Protein AF-J9FZK1-F1 (afdb_monomer)

pLDDT: mean 96.19, std 2.97, range [75.75, 98.38]

Nearest PDB structures (foldseek):
  3e0f-assembly1_A  TM=6.960E-01  e=3.058E-02  Bifidobacterium adolescentis ATCC 15703
  9etk-assembly1_A  TM=8.138E-01  e=1.680E-01  Vibrio cholerae
  7r81-assembly1_e1  TM=6.492E-01  e=4.739E+00  Neurospora crassa
  9e7f-assembly1_AZ  TM=5.570E-01  e=4.427E+00  Pyrobaculum calidifontis JCM 11548

Organism: NCBI:txid749906

Solvent-accessible surface area (backbone atoms only — not comparable to full-atom values): 3601 Å² total; per-residue (Å²): 73,77,34,39,42,35,87,56,52,75,67,54,29,51,52,39,49,51,52,22,59,76,68,75,41,62,61,40,62,50,39,82,53,55,56,85,84,33,73,73,33,35,80,82,32,8,57,80,70,40,76,76,64,68,65,42,58,58,65,68,73,108

Radius of gyration: 12.15 Å; Cα contacts (8 Å, |Δi|>4): 89; chains: 1; bounding box: 26×25×30 Å

Structure (mmCIF, N/CA/C/O backbone):
data_AF-J9FZK1-F1
#
_entry.id   AF-J9FZK1-F1
#
loop_
_atom_site.group_PDB
_atom_site.id
_atom_site.type_symbol
_atom_site.label_atom_id
_atom_site.label_alt_id
_atom_site.label_comp_id
_atom_site.label_asym_id
_atom_site.label_entity_id
_atom_site.label_seq_id
_atom_site.pdbx_PDB_ins_code
_atom_site.Cartn_x
_atom_site.Cartn_y
_atom_site.Cartn_z
_atom_site.occupancy
_atom_site.B_iso_or_equiv
_atom_site.auth_seq_id
_atom_site.auth_comp_id
_atom_site.auth_asym_id
_atom_site.auth_atom_id
_atom_site.pdbx_PDB_model_num
ATOM 1 N N . MET A 1 1 ? -0.247 -1.880 11.812 1.00 96.06 1 MET A N 1
ATOM 2 C CA . MET A 1 1 ? -0.086 -3.180 11.129 1.00 96.06 1 MET A CA 1
ATOM 3 C C . MET A 1 1 ? -0.265 -2.953 9.643 1.00 96.06 1 MET A C 1
ATOM 5 O O . MET A 1 1 ? -1.309 -2.435 9.256 1.00 96.06 1 MET A O 1
ATOM 9 N N . GLU A 1 2 ? 0.725 -3.314 8.830 1.00 96.50 2 GLU A N 1
ATOM 10 C CA . GLU A 1 2 ? 0.624 -3.172 7.377 1.00 96.50 2 GLU A CA 1
ATOM 11 C C . GLU A 1 2 ? -0.301 -4.254 6.808 1.00 96.50 2 GLU A C 1
ATOM 13 O O . GLU A 1 2 ? -0.029 -5.446 6.890 1.00 96.50 2 GLU A O 1
ATOM 18 N N . VAL A 1 3 ? -1.450 -3.829 6.290 1.00 97.69 3 VAL A N 1
ATOM 19 C CA . VAL A 1 3 ? -2.536 -4.715 5.843 1.00 97.69 3 VAL A CA 1
ATOM 20 C C . VAL A 1 3 ? -2.713 -4.672 4.330 1.00 97.69 3 VAL A C 1
ATOM 22 O O . VAL A 1 3 ? -3.058 -5.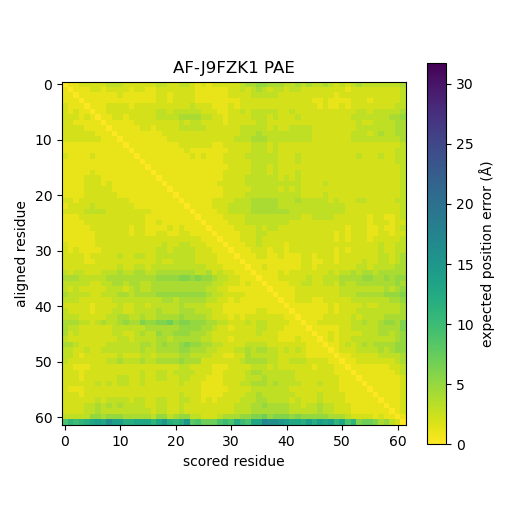679 3.705 1.00 97.69 3 VAL A O 1
ATOM 25 N N . TYR A 1 4 ? -2.496 -3.501 3.738 1.00 97.38 4 TYR A N 1
ATOM 26 C CA . TYR A 1 4 ? -2.558 -3.301 2.297 1.00 97.38 4 TYR A CA 1
ATOM 27 C C . TYR A 1 4 ? -1.131 -3.244 1.761 1.00 97.38 4 TYR A C 1
ATOM 29 O O . TYR A 1 4 ? -0.434 -2.258 1.976 1.00 97.38 4 TYR A O 1
ATOM 37 N N . TYR A 1 5 ? -0.704 -4.308 1.086 1.00 97.00 5 TYR A N 1
ATOM 38 C CA . TYR A 1 5 ? 0.676 -4.473 0.643 1.00 97.00 5 TYR A CA 1
ATOM 39 C C . TYR A 1 5 ? 0.730 -5.074 -0.761 1.00 97.00 5 TYR A C 1
ATOM 41 O O . TYR A 1 5 ? -0.028 -5.992 -1.081 1.00 97.00 5 TYR A O 1
ATOM 49 N N . SER A 1 6 ? 1.647 -4.587 -1.601 1.00 96.12 6 SER A N 1
ATOM 50 C CA . SER A 1 6 ? 1.726 -4.946 -3.028 1.00 96.12 6 SER A CA 1
ATOM 51 C C . SER A 1 6 ? 1.880 -6.441 -3.303 1.00 96.12 6 SER A C 1
ATOM 53 O O . SER A 1 6 ? 1.488 -6.909 -4.369 1.00 96.12 6 SER A O 1
ATOM 55 N N . SER A 1 7 ? 2.468 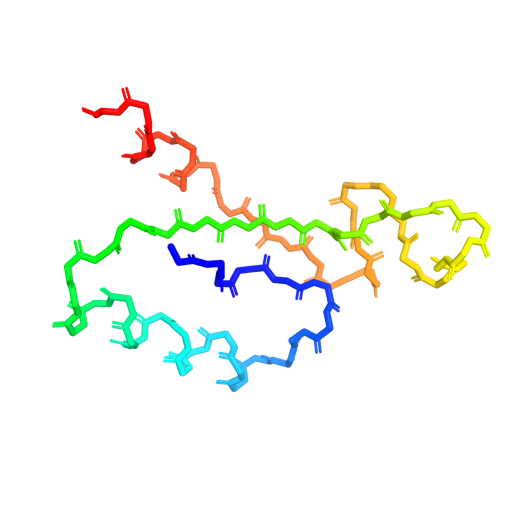-7.210 -2.384 1.00 95.00 7 SER A N 1
ATOM 56 C CA . SER A 1 7 ? 2.675 -8.652 -2.584 1.00 95.00 7 SER A CA 1
ATOM 57 C C . SER A 1 7 ? 1.624 -9.527 -1.900 1.00 95.00 7 SER A C 1
ATOM 59 O O . SER A 1 7 ? 1.716 -10.747 -1.996 1.00 95.00 7 SER A O 1
ATOM 61 N N . TYR A 1 8 ? 0.624 -8.940 -1.238 1.00 96.56 8 TYR A N 1
ATOM 62 C CA . TYR A 1 8 ? -0.455 -9.706 -0.622 1.00 96.56 8 TYR A CA 1
ATOM 63 C C . TYR A 1 8 ? -1.510 -10.121 -1.642 1.00 96.56 8 TYR A C 1
ATOM 65 O O . TYR A 1 8 ? -1.957 -9.344 -2.491 1.00 96.56 8 TYR A O 1
ATOM 73 N N . ARG A 1 9 ? -1.956 -11.370 -1.515 1.00 95.12 9 ARG A N 1
ATOM 74 C CA . ARG A 1 9 ? -3.229 -11.829 -2.068 1.00 95.12 9 ARG A CA 1
ATOM 75 C C . ARG A 1 9 ? -4.348 -11.425 -1.111 1.00 95.12 9 ARG A C 1
ATOM 77 O O . ARG A 1 9 ? -4.118 -11.095 0.051 1.00 95.12 9 ARG A O 1
ATOM 84 N N . LYS A 1 10 ? -5.595 -11.543 -1.574 1.00 94.00 10 LYS A N 1
ATOM 85 C CA . LYS A 1 10 ? -6.782 -11.23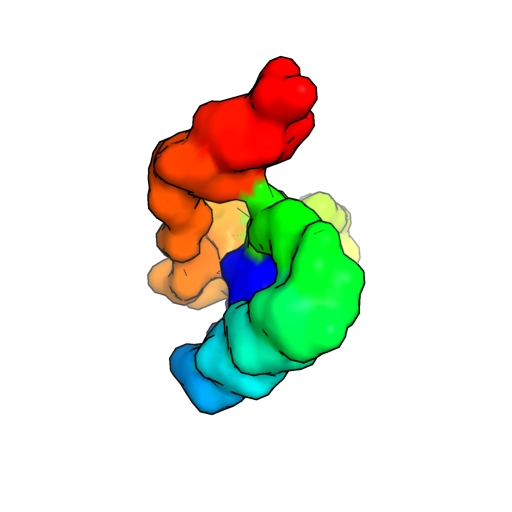4 -0.756 1.00 94.00 10 LYS A CA 1
ATOM 86 C C . LYS A 1 10 ? -6.777 -11.969 0.593 1.00 94.00 10 LYS A C 1
ATOM 88 O O . LYS A 1 10 ? -7.140 -11.364 1.595 1.00 94.00 10 LYS A O 1
ATOM 93 N N . ILE A 1 11 ? -6.350 -13.236 0.621 1.00 97.25 11 ILE A N 1
ATOM 94 C CA . ILE A 1 11 ? -6.286 -14.034 1.855 1.00 97.25 11 ILE A CA 1
ATOM 95 C C . ILE A 1 11 ? -5.260 -13.484 2.854 1.00 97.25 11 ILE A C 1
ATOM 97 O O . ILE A 1 11 ? -5.563 -13.391 4.041 1.00 97.25 11 ILE A O 1
ATOM 101 N N . ASP A 1 12 ? -4.104 -13.032 2.368 1.00 97.69 12 ASP A N 1
ATO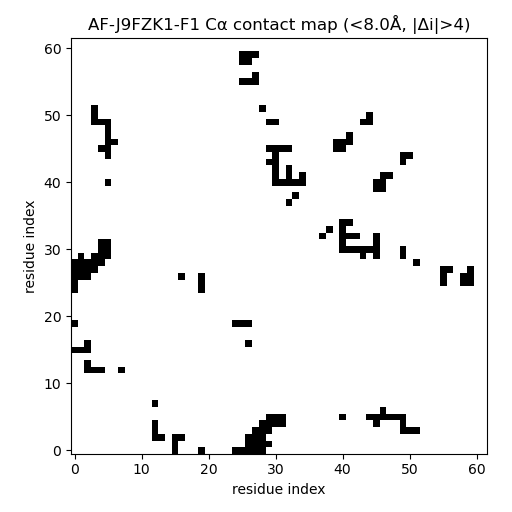M 102 C CA . ASP A 1 12 ? -3.037 -12.482 3.204 1.00 97.69 12 ASP A CA 1
ATOM 103 C C . ASP A 1 12 ? -3.513 -11.163 3.851 1.00 97.69 12 ASP A C 1
ATOM 105 O O . ASP A 1 12 ? -3.407 -10.979 5.064 1.00 97.69 12 ASP A O 1
ATOM 109 N N . THR A 1 13 ? -4.180 -10.292 3.079 1.00 96.81 13 THR A N 1
ATOM 110 C CA . THR A 1 13 ? -4.816 -9.069 3.603 1.00 96.81 13 THR A CA 1
ATOM 111 C C . THR A 1 13 ? -5.867 -9.364 4.676 1.00 96.81 13 THR A C 1
ATOM 113 O O . THR A 1 13 ? -5.917 -8.660 5.684 1.00 96.81 13 THR A O 1
ATOM 116 N N . GLN A 1 14 ? -6.718 -10.381 4.495 1.00 97.62 14 GLN A N 1
ATOM 117 C CA . GLN A 1 14 ? -7.731 -10.737 5.501 1.00 97.62 14 GLN A CA 1
ATOM 118 C C . GLN A 1 14 ? -7.093 -11.263 6.790 1.00 97.62 14 GLN A C 1
ATOM 120 O O . GLN A 1 14 ? -7.496 -10.853 7.879 1.00 97.62 14 GLN A O 1
ATOM 125 N N . ALA A 1 15 ? -6.062 -12.102 6.675 1.00 98.38 15 ALA A N 1
ATOM 126 C CA . ALA A 1 15 ? -5.311 -12.585 7.829 1.00 98.38 15 ALA A CA 1
ATOM 127 C C . ALA A 1 15 ? -4.685 -11.421 8.618 1.00 98.38 15 ALA A C 1
ATOM 129 O O . ALA A 1 15 ? -4.823 -11.356 9.840 1.00 98.38 15 ALA A O 1
ATOM 130 N N . MET A 1 16 ? -4.076 -10.450 7.928 1.00 98.19 16 MET A N 1
ATOM 131 C CA . MET A 1 16 ? -3.479 -9.280 8.580 1.00 98.19 16 MET A CA 1
ATOM 132 C C . MET A 1 16 ? -4.522 -8.338 9.194 1.00 98.19 16 MET A C 1
ATOM 134 O O . MET A 1 16 ? -4.287 -7.800 10.276 1.00 98.19 16 MET A O 1
ATOM 138 N N . LYS A 1 17 ? -5.705 -8.178 8.578 1.00 97.56 17 LYS A N 1
ATOM 139 C CA . LYS A 1 17 ? -6.839 -7.461 9.199 1.00 97.56 17 LYS A CA 1
ATOM 140 C C . LYS A 1 17 ? -7.262 -8.110 10.510 1.00 97.56 17 LYS A C 1
ATOM 142 O O . LYS A 1 17 ? -7.446 -7.407 11.502 1.00 97.56 17 LYS A O 1
ATOM 147 N N . GLN A 1 18 ? -7.403 -9.435 10.516 1.00 98.31 18 GLN A N 1
ATOM 148 C CA . GLN A 1 18 ? -7.795 -10.169 11.713 1.00 98.31 18 GLN A CA 1
ATOM 149 C C . GLN A 1 18 ? -6.741 -10.036 12.815 1.00 98.31 18 GLN A C 1
ATOM 151 O O . GLN A 1 18 ? -7.088 -9.741 13.955 1.00 98.31 18 GLN A O 1
ATOM 156 N N . MET A 1 19 ? -5.460 -10.168 12.469 1.00 98.38 19 MET A N 1
ATOM 157 C CA . MET A 1 19 ? -4.358 -9.988 13.413 1.00 98.38 19 MET A CA 1
ATOM 158 C C . MET A 1 19 ? -4.334 -8.571 13.998 1.00 98.38 19 MET A C 1
ATOM 160 O O . M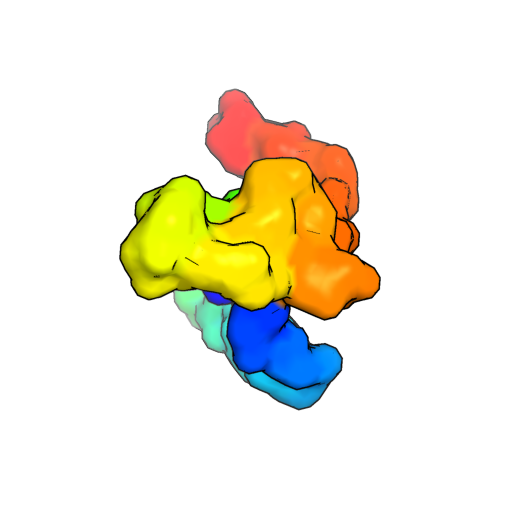ET A 1 19 ? -4.260 -8.407 15.214 1.00 98.38 19 MET A O 1
ATOM 164 N N . ALA A 1 20 ? -4.467 -7.540 13.158 1.00 98.12 20 ALA A N 1
ATOM 165 C CA . ALA A 1 20 ? -4.531 -6.158 13.621 1.00 98.12 20 ALA A CA 1
ATOM 166 C C . ALA A 1 20 ? -5.695 -5.938 14.599 1.00 98.12 20 ALA A C 1
ATOM 168 O O . ALA A 1 20 ? -5.507 -5.319 15.643 1.00 98.12 20 ALA A O 1
ATOM 169 N N . LYS A 1 21 ? -6.870 -6.512 14.304 1.00 97.75 21 LYS A N 1
ATOM 170 C CA . LYS A 1 21 ? -8.044 -6.461 15.183 1.00 97.75 21 LYS A CA 1
ATOM 171 C C . LYS A 1 21 ? -7.785 -7.144 16.529 1.00 97.75 21 LYS A C 1
ATOM 173 O O . LYS A 1 21 ? -8.077 -6.548 17.558 1.00 97.75 21 LYS A O 1
ATOM 178 N N . CYS A 1 22 ? -7.221 -8.353 16.533 1.00 98.38 22 CYS A N 1
ATOM 179 C CA . CYS A 1 22 ? -6.909 -9.100 17.759 1.00 98.38 22 CYS A CA 1
ATOM 180 C C . CYS A 1 22 ? -5.959 -8.341 18.696 1.00 98.38 22 CYS A C 1
ATOM 182 O O . CYS A 1 22 ? -6.067 -8.466 19.912 1.00 98.38 22 CYS A O 1
ATOM 184 N N . HIS A 1 23 ? -5.054 -7.539 18.134 1.00 98.19 23 HIS A N 1
ATOM 185 C CA . HIS A 1 23 ? -4.062 -6.779 18.893 1.00 98.19 23 HIS A CA 1
ATOM 186 C C . HIS A 1 23 ? -4.397 -5.290 19.042 1.00 98.19 23 HIS A C 1
ATOM 188 O O . HIS A 1 23 ? -3.552 -4.531 19.507 1.00 98.19 23 HIS A O 1
ATOM 194 N N . HIS A 1 24 ? -5.606 -4.859 18.665 1.00 97.19 24 HIS A N 1
ATOM 195 C CA . HIS A 1 24 ? -6.028 -3.453 18.722 1.00 97.19 24 HIS A CA 1
ATOM 196 C C . HIS A 1 24 ? -5.066 -2.495 17.988 1.00 97.19 24 HIS A C 1
ATOM 198 O O . HIS A 1 24 ? -4.862 -1.352 18.392 1.00 97.19 24 HIS A O 1
ATOM 204 N N . LEU A 1 25 ? -4.457 -2.961 16.893 1.00 97.75 25 LEU A N 1
ATOM 205 C CA . LEU A 1 25 ? -3.529 -2.178 16.085 1.00 97.75 25 LEU A CA 1
ATOM 206 C C . LEU A 1 25 ? -4.271 -1.444 14.970 1.00 97.75 25 LEU A C 1
ATOM 208 O O . LEU A 1 25 ? -5.097 -2.021 14.261 1.00 97.75 25 LEU A O 1
ATOM 212 N N . LYS A 1 26 ? -3.884 -0.189 14.736 1.00 97.56 26 LYS A N 1
ATOM 213 C CA . LYS A 1 26 ? -4.327 0.566 13.560 1.00 97.56 26 LYS A CA 1
ATOM 214 C C . LYS A 1 26 ? -3.809 -0.080 12.276 1.00 97.56 26 LYS A C 1
ATOM 216 O O . LYS A 1 26 ? -2.698 -0.629 12.228 1.00 97.56 26 LYS A O 1
ATOM 221 N N . LEU A 1 27 ? -4.622 -0.010 11.229 1.00 97.94 27 LEU A N 1
ATOM 222 C CA . LEU A 1 27 ? -4.265 -0.499 9.903 1.00 97.94 27 LEU A CA 1
ATOM 223 C C . LEU A 1 27 ? -3.332 0.504 9.215 1.00 97.94 27 LEU A C 1
ATOM 225 O O . LEU A 1 27 ? -3.433 1.707 9.431 1.00 97.94 27 LEU A O 1
ATOM 229 N N . SER A 1 28 ? -2.443 0.011 8.364 1.00 97.69 28 SER A N 1
ATOM 230 C CA . SER A 1 28 ? -1.622 0.813 7.456 1.00 97.69 28 SER A CA 1
ATOM 231 C C . SER A 1 28 ? -1.468 0.095 6.113 1.00 97.69 28 SER A C 1
ATOM 233 O O . SER A 1 28 ? -1.957 -1.027 5.927 1.00 97.69 28 SER A O 1
ATOM 235 N N . GLY A 1 29 ? -0.810 0.741 5.156 1.00 97.12 29 GLY A N 1
ATOM 236 C CA . GLY A 1 29 ? -0.515 0.139 3.864 1.00 97.12 29 GLY A CA 1
ATOM 237 C C . GLY A 1 29 ? 0.571 0.881 3.102 1.00 97.12 29 GLY A C 1
ATOM 238 O O . GLY A 1 29 ? 0.793 2.069 3.337 1.00 97.12 29 GLY A O 1
ATOM 239 N N . GLY A 1 30 ? 1.205 0.180 2.171 1.00 96.81 30 GLY A N 1
ATOM 240 C CA . GLY A 1 30 ? 2.339 0.681 1.416 1.00 96.81 30 GLY A CA 1
ATOM 241 C C . GLY A 1 30 ? 2.580 -0.117 0.141 1.00 96.81 30 GLY A C 1
ATOM 242 O O . GLY A 1 30 ? 2.281 -1.308 0.042 1.00 96.81 30 GLY A O 1
ATOM 243 N N . SER A 1 31 ? 3.122 0.567 -0.870 1.00 96.69 31 SER A N 1
ATOM 244 C CA . SER A 1 31 ? 3.546 -0.108 -2.099 1.00 96.69 31 SER A CA 1
ATOM 245 C C . SER A 1 31 ? 4.857 -0.860 -1.922 1.00 96.69 31 SER A C 1
ATOM 247 O O . SER A 1 31 ? 5.060 -1.854 -2.616 1.00 96.69 31 SER A O 1
A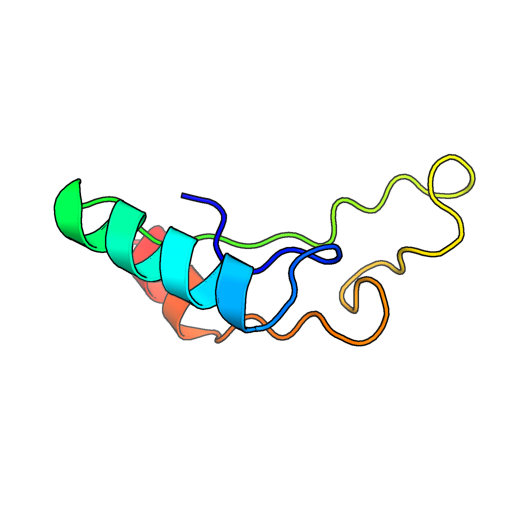TOM 249 N N . ASP A 1 32 ? 5.713 -0.397 -1.004 1.00 96.06 32 ASP A N 1
ATOM 250 C CA . ASP A 1 32 ? 7.087 -0.877 -0.839 1.00 96.06 32 ASP A CA 1
ATOM 251 C C . ASP A 1 32 ? 7.911 -0.728 -2.134 1.00 96.06 32 ASP A C 1
ATOM 253 O O . ASP A 1 32 ? 8.735 -1.559 -2.521 1.00 96.06 32 ASP A O 1
ATOM 257 N N . PHE A 1 33 ? 7.659 0.382 -2.829 1.00 96.88 33 PHE A N 1
ATOM 258 C CA . PHE A 1 33 ? 8.383 0.804 -4.019 1.00 96.88 33 PHE A CA 1
ATOM 259 C C . PHE A 1 33 ? 9.848 1.136 -3.708 1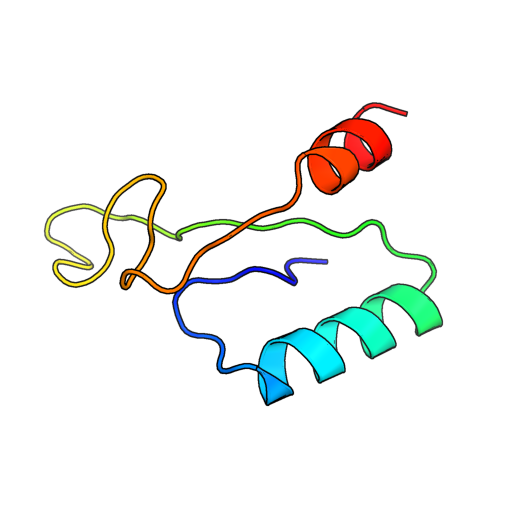.00 96.88 33 PHE A C 1
ATOM 261 O O . PHE A 1 33 ? 10.126 1.908 -2.795 1.00 96.88 33 PHE A O 1
ATOM 268 N N . HIS A 1 34 ? 10.767 0.582 -4.504 1.00 97.44 34 HIS A N 1
ATOM 269 C CA . HIS A 1 34 ? 12.219 0.770 -4.370 1.00 97.44 34 HIS A CA 1
ATOM 270 C C . HIS A 1 34 ? 12.910 1.024 -5.728 1.00 97.44 34 HIS A C 1
ATOM 272 O O . HIS A 1 34 ? 14.085 0.700 -5.898 1.00 97.44 34 HIS A O 1
ATOM 278 N N . GLY A 1 35 ? 12.183 1.573 -6.711 1.00 96.44 35 GLY A N 1
ATOM 279 C CA . GLY A 1 35 ? 12.716 1.834 -8.052 1.00 96.44 35 GLY A CA 1
ATOM 280 C C . GLY A 1 35 ? 13.219 0.566 -8.739 1.00 96.44 35 GLY A C 1
ATOM 281 O O . GLY A 1 35 ? 12.583 -0.487 -8.657 1.00 96.44 35 GLY A O 1
ATOM 282 N N . ASP A 1 36 ? 14.390 0.664 -9.362 1.00 97.00 36 ASP A N 1
ATOM 283 C CA . ASP A 1 36 ? 15.007 -0.421 -10.132 1.00 97.00 36 ASP A CA 1
ATOM 284 C C . ASP A 1 36 ? 15.286 -1.684 -9.301 1.00 97.00 36 ASP A C 1
ATOM 286 O O . ASP A 1 36 ? 15.343 -2.781 -9.849 1.00 97.00 36 ASP A O 1
ATOM 290 N N . ASN A 1 37 ? 15.368 -1.573 -7.969 1.00 97.38 37 ASN A N 1
ATOM 291 C CA . ASN A 1 37 ? 15.523 -2.732 -7.083 1.00 97.38 37 ASN A CA 1
ATOM 292 C C . ASN A 1 37 ? 14.249 -3.591 -6.988 1.00 97.38 37 ASN A C 1
ATOM 294 O O . ASN A 1 37 ? 14.312 -4.759 -6.603 1.00 97.38 37 ASN A O 1
ATOM 298 N N . LYS A 1 38 ? 13.074 -3.027 -7.301 1.00 96.62 38 LYS A N 1
ATOM 299 C CA . LYS A 1 38 ? 11.779 -3.728 -7.326 1.00 96.62 38 LYS A CA 1
ATOM 300 C C . LYS A 1 38 ? 10.977 -3.293 -8.560 1.00 96.62 38 LYS A C 1
ATOM 302 O O . LYS A 1 38 ? 9.919 -2.681 -8.408 1.00 96.62 38 LYS A O 1
ATOM 307 N N . PRO A 1 39 ? 11.415 -3.663 -9.778 1.00 96.06 39 PRO A N 1
ATOM 308 C CA . PRO A 1 39 ? 10.904 -3.082 -11.024 1.00 96.06 39 PRO A CA 1
ATOM 309 C C . PRO A 1 39 ? 9.427 -3.408 -11.301 1.00 96.06 39 PRO A C 1
ATOM 311 O O . PRO A 1 39 ? 8.774 -2.735 -12.091 1.00 96.06 39 PRO A O 1
ATOM 314 N N . LEU A 1 40 ? 8.881 -4.438 -10.646 1.00 96.81 40 LEU A N 1
ATOM 315 C CA . LEU A 1 40 ? 7.476 -4.842 -10.772 1.00 96.81 40 LEU A CA 1
ATOM 316 C C . LEU A 1 40 ? 6.529 -4.092 -9.825 1.00 96.81 40 LEU A C 1
ATOM 318 O O . LEU A 1 40 ? 5.313 -4.262 -9.912 1.00 96.81 40 LEU A O 1
ATOM 322 N N . ILE A 1 41 ? 7.063 -3.329 -8.871 1.00 97.12 41 ILE A N 1
ATOM 323 C CA . ILE A 1 41 ? 6.272 -2.513 -7.955 1.00 97.12 41 ILE A CA 1
ATOM 324 C C . ILE A 1 41 ? 6.290 -1.090 -8.493 1.00 97.12 41 ILE A C 1
ATOM 326 O O . ILE A 1 41 ? 7.351 -0.526 -8.728 1.00 97.12 41 ILE A O 1
ATOM 330 N N . HIS A 1 42 ? 5.112 -0.501 -8.657 1.00 96.50 42 HIS A N 1
ATOM 331 C CA . HIS A 1 42 ? 4.958 0.889 -9.061 1.00 96.50 42 HIS A CA 1
ATOM 332 C C . HIS A 1 42 ? 4.597 1.761 -7.860 1.00 96.50 42 HIS A C 1
ATOM 334 O O . HIS A 1 42 ? 3.861 1.338 -6.958 1.00 96.50 42 HIS A O 1
ATOM 340 N N . LEU A 1 43 ? 5.083 3.001 -7.868 1.00 94.75 43 LEU A N 1
ATOM 341 C CA . LEU A 1 43 ? 4.725 3.991 -6.862 1.00 94.75 43 LEU A CA 1
ATOM 342 C C . LEU A 1 43 ? 3.204 4.215 -6.859 1.00 94.75 43 LEU A C 1
ATOM 344 O O . LEU A 1 43 ? 2.584 4.396 -7.904 1.00 94.75 43 LEU A O 1
ATOM 348 N N . GLY A 1 44 ? 2.593 4.165 -5.676 1.00 91.50 44 GLY A N 1
ATOM 349 C CA . GLY A 1 44 ? 1.158 4.397 -5.479 1.00 91.50 44 GLY A CA 1
ATOM 350 C C . GLY A 1 44 ? 0.241 3.225 -5.854 1.00 91.50 44 GLY A C 1
ATOM 351 O O . GLY A 1 44 ? -0.733 2.990 -5.147 1.00 91.50 44 GLY A O 1
ATOM 352 N N . THR A 1 45 ? 0.553 2.445 -6.894 1.00 94.75 45 THR A N 1
ATOM 353 C CA . THR A 1 45 ? -0.317 1.346 -7.373 1.00 94.75 45 THR A CA 1
ATOM 354 C C . THR A 1 45 ? 0.192 -0.059 -7.049 1.00 94.75 45 THR A C 1
ATOM 356 O O . THR A 1 45 ? -0.504 -1.047 -7.306 1.00 94.75 45 THR A O 1
ATOM 359 N N . GLY A 1 46 ? 1.408 -0.188 -6.513 1.00 95.69 46 GLY A N 1
ATOM 360 C CA . GLY A 1 46 ? 2.004 -1.487 -6.212 1.00 95.69 46 GLY A CA 1
ATOM 361 C C . GLY A 1 46 ? 2.146 -2.351 -7.466 1.00 95.69 46 GLY A C 1
ATOM 362 O O . GLY A 1 46 ? 2.562 -1.857 -8.512 1.00 95.69 46 GLY A O 1
ATOM 363 N N . LYS A 1 47 ? 1.729 -3.622 -7.404 1.00 95.88 47 LYS A N 1
ATOM 364 C CA . LYS A 1 47 ? 1.678 -4.544 -8.561 1.00 95.88 47 LYS A CA 1
ATOM 365 C C . LYS A 1 47 ? 0.338 -4.461 -9.319 1.00 95.88 47 LYS A C 1
ATOM 367 O O . LYS A 1 47 ? -0.170 -5.473 -9.793 1.00 95.88 47 LYS A O 1
ATOM 372 N N . LYS A 1 48 ? -0.268 -3.265 -9.395 1.00 94.06 48 LYS A N 1
ATOM 373 C CA . LYS A 1 48 ? -1.648 -3.000 -9.882 1.00 94.06 48 LYS A CA 1
ATOM 374 C C . LYS A 1 48 ? -2.763 -3.614 -9.024 1.00 94.06 48 LYS A C 1
ATOM 376 O O . LYS A 1 48 ? -3.906 -3.725 -9.455 1.00 94.06 48 LYS A O 1
ATO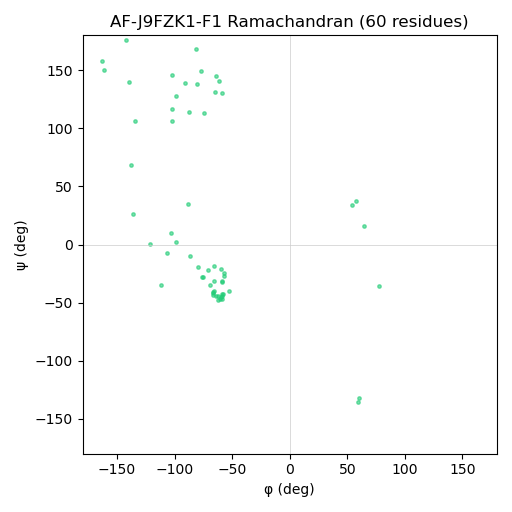M 381 N N . ASN A 1 49 ? -2.432 -4.010 -7.804 1.00 92.00 49 ASN A N 1
ATOM 382 C CA . ASN A 1 49 ? -3.333 -4.633 -6.837 1.00 92.00 49 ASN A CA 1
ATOM 383 C C . ASN A 1 49 ? -3.430 -3.841 -5.526 1.00 92.00 49 ASN A C 1
ATOM 385 O O . ASN A 1 49 ? -4.134 -4.267 -4.610 1.00 92.00 49 ASN A O 1
ATOM 389 N N . LEU A 1 50 ? -2.717 -2.717 -5.414 1.00 95.62 50 LEU A N 1
ATOM 390 C CA . LEU A 1 50 ? -2.719 -1.906 -4.209 1.00 95.62 50 LEU A CA 1
ATOM 391 C C . LEU A 1 50 ? -3.867 -0.898 -4.253 1.00 95.62 50 LEU A C 1
ATOM 393 O O . LEU A 1 50 ? -3.870 0.023 -5.065 1.00 95.62 50 LEU A O 1
ATOM 397 N N . ALA A 1 51 ? -4.822 -1.069 -3.343 1.00 94.44 51 ALA A N 1
ATOM 398 C CA . ALA A 1 51 ? -5.908 -0.131 -3.104 1.00 94.44 51 ALA A CA 1
ATOM 399 C C . ALA A 1 51 ? -6.058 0.071 -1.593 1.00 94.44 51 ALA A C 1
ATOM 401 O O . ALA A 1 51 ? -6.521 -0.825 -0.883 1.00 94.44 51 ALA A O 1
ATOM 402 N N . ILE A 1 52 ? -5.626 1.234 -1.103 1.00 95.75 52 ILE A N 1
ATOM 403 C CA . ILE A 1 52 ? -5.675 1.593 0.317 1.00 95.75 52 ILE A CA 1
ATOM 404 C C . ILE A 1 52 ? -6.857 2.551 0.522 1.00 95.75 52 ILE A C 1
ATOM 406 O O . ILE A 1 52 ? -6.842 3.641 -0.050 1.00 95.75 52 ILE A O 1
ATOM 410 N N . PRO A 1 53 ? -7.887 2.184 1.308 1.00 95.88 53 PRO A N 1
ATOM 411 C CA . PRO A 1 53 ? -8.994 3.087 1.610 1.00 95.88 53 PRO A CA 1
ATOM 412 C C . PRO A 1 53 ? -8.518 4.341 2.350 1.00 95.88 53 PRO A C 1
ATOM 414 O O . PRO A 1 53 ? -7.697 4.240 3.262 1.00 95.88 53 PRO A O 1
ATOM 417 N N . TYR A 1 54 ? -9.085 5.506 2.024 1.00 96.56 54 TYR A N 1
ATOM 418 C CA . TYR A 1 54 ? -8.730 6.773 2.680 1.00 96.56 54 TYR A CA 1
ATOM 419 C C . TYR A 1 54 ? -8.958 6.746 4.201 1.00 96.56 54 TYR A C 1
ATOM 421 O O . TYR A 1 54 ? -8.169 7.315 4.953 1.00 96.56 54 TYR A O 1
ATOM 429 N N . SER A 1 55 ? -9.953 5.985 4.666 1.00 96.75 55 SER A N 1
ATOM 430 C CA . SER A 1 55 ? -10.237 5.795 6.094 1.00 96.75 55 SER A CA 1
ATOM 431 C C . SER A 1 55 ? -9.054 5.247 6.898 1.00 96.75 55 SER A C 1
ATOM 433 O O . SER A 1 55 ? -8.964 5.488 8.099 1.00 96.75 55 SER A O 1
ATOM 435 N N . VAL A 1 56 ? -8.111 4.548 6.254 1.00 97.19 56 VAL A N 1
ATOM 436 C CA . VAL A 1 56 ? -6.862 4.104 6.892 1.00 97.19 56 VAL A CA 1
ATOM 437 C C . VAL A 1 56 ? -6.031 5.307 7.337 1.00 97.19 56 VAL A C 1
ATOM 439 O O . VAL A 1 56 ? -5.534 5.328 8.460 1.00 97.19 56 VAL A O 1
ATOM 442 N N . LEU A 1 57 ? -5.911 6.330 6.486 1.00 96.75 57 LEU A N 1
ATOM 443 C CA . LEU A 1 57 ? -5.201 7.561 6.827 1.00 96.75 57 LEU A CA 1
ATOM 444 C C . LEU A 1 57 ? -5.938 8.336 7.925 1.00 96.75 57 LEU A C 1
ATOM 446 O O . LEU A 1 57 ? -5.297 8.840 8.844 1.00 96.75 57 LEU A O 1
ATOM 450 N N . GLU A 1 58 ? -7.268 8.410 7.856 1.00 97.38 58 GLU A N 1
ATOM 451 C CA . GLU A 1 58 ? -8.075 9.088 8.878 1.00 97.38 58 GLU A CA 1
ATOM 452 C C . GLU A 1 58 ? -7.879 8.461 10.264 1.00 97.38 58 GLU A C 1
ATOM 454 O O . GLU A 1 58 ? -7.630 9.176 11.231 1.00 97.38 58 GLU A O 1
ATOM 459 N N . GLN A 1 59 ? -7.893 7.129 10.356 1.00 95.69 59 GLN A N 1
ATOM 460 C CA . GLN A 1 59 ? -7.670 6.402 11.611 1.00 95.69 59 GLN A CA 1
ATOM 461 C C . GLN A 1 59 ? -6.248 6.576 12.168 1.00 95.69 59 GLN A C 1
ATOM 463 O O . GLN A 1 59 ? -6.049 6.539 13.383 1.00 95.69 59 GLN A O 1
ATOM 468 N N . LEU A 1 60 ? -5.246 6.748 11.299 1.00 95.88 60 LEU A N 1
ATOM 469 C CA . LEU A 1 60 ? -3.855 6.963 11.710 1.00 95.88 60 LEU A CA 1
ATOM 470 C C . LEU A 1 60 ? -3.590 8.374 12.248 1.00 95.88 60 LEU A C 1
ATOM 472 O O . LEU A 1 60 ? -2.676 8.531 13.050 1.00 95.88 60 LEU A O 1
ATOM 476 N N . ARG A 1 61 ? -4.357 9.379 11.810 1.00 94.50 61 ARG A N 1
ATOM 477 C CA . ARG A 1 61 ? -4.198 10.786 12.226 1.00 94.50 61 ARG A CA 1
ATOM 478 C C . ARG A 1 61 ? -4.802 11.115 13.594 1.00 94.50 61 ARG A C 1
ATOM 480 O O . ARG A 1 61 ? -4.467 12.157 14.147 1.00 94.50 61 ARG A O 1
ATOM 487 N N . GLN A 1 62 ? -5.710 10.276 14.077 1.00 75.75 62 GLN A N 1
ATOM 488 C CA . GLN A 1 62 ? -6.287 10.344 15.426 1.00 75.75 62 GLN A CA 1
ATOM 489 C C . GLN A 1 62 ? -5.317 9.779 16.458 1.00 75.75 62 GLN A C 1
ATOM 491 O O . GLN A 1 62 ? -5.425 10.142 17.643 1.00 75.75 62 GLN A O 1
#

Secondary structure (DSSP, 8-state):
-EEEETT--HHHHHHHHHHHHHTTPPPEEE----GGGSTTPBTTTBTTT----HHH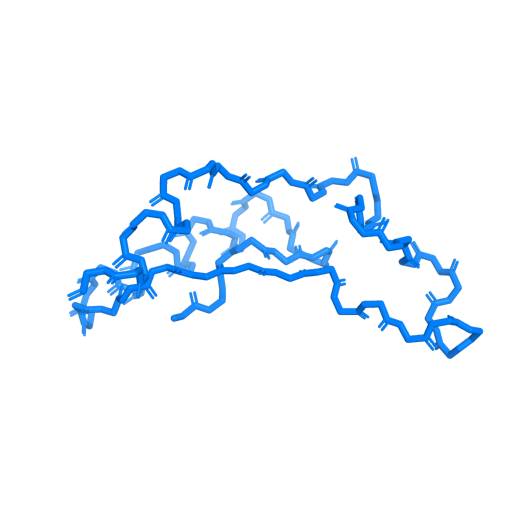HHHHH-

Sequence (62 aa):
MEVYYSSYRKIDTQAMKQMAKCHHLKLSGGSDFHGDNKPLIHLGTGKKNLAIPYSVLEQLRQ

Mean predicted aligned error: 2.33 Å

Foldseek 3Di:
DALFELPDDPVSSVVVVVVCVVVVHQYDHDLPDDDPVCPCQDHPCRVVRGDDDPVSVVSVVD